Protein AF-A0A5W0UV59-F1 (afdb_monomer_lite)

Structure (mmCIF, N/CA/C/O backbone):
data_AF-A0A5W0UV59-F1
#
_entry.id   AF-A0A5W0UV59-F1
#
loop_
_atom_site.group_PDB
_atom_site.id
_atom_site.type_symbol
_atom_site.label_atom_id
_atom_site.label_alt_id
_atom_site.label_comp_id
_atom_site.label_asym_id
_atom_site.label_entity_id
_atom_site.label_seq_id
_atom_site.pdbx_PDB_ins_code
_atom_site.Cartn_x
_atom_site.Cartn_y
_atom_site.Cartn_z
_atom_site.occupancy
_atom_site.B_iso_or_equiv
_atom_site.auth_seq_id
_atom_site.auth_comp_id
_atom_site.auth_asym_id
_atom_site.auth_atom_id
_atom_site.pdbx_PDB_model_num
ATOM 1 N N . MET A 1 1 ? -5.270 -0.831 1.454 1.00 84.56 1 MET A N 1
ATOM 2 C CA . MET A 1 1 ? -4.755 -1.952 0.632 1.00 84.56 1 MET A CA 1
ATOM 3 C C . MET A 1 1 ? -5.073 -1.790 -0.849 1.00 84.56 1 MET A C 1
ATOM 5 O O . MET A 1 1 ? -4.126 -1.659 -1.609 1.00 84.56 1 MET A O 1
ATOM 9 N N . LEU A 1 2 ? -6.347 -1.746 -1.270 1.00 88.56 2 LEU A N 1
ATOM 10 C CA . LEU A 1 2 ? -6.721 -1.654 -2.696 1.00 88.56 2 LEU A CA 1
ATOM 11 C C . LEU A 1 2 ? -6.018 -0.498 -3.432 1.00 88.56 2 LEU A C 1
ATOM 13 O O . LEU A 1 2 ? -5.393 -0.718 -4.463 1.00 88.56 2 LEU A O 1
ATOM 17 N N . PHE A 1 3 ? -6.036 0.705 -2.852 1.00 89.06 3 PHE A N 1
ATOM 18 C CA . PHE A 1 3 ? -5.343 1.873 -3.408 1.00 89.06 3 PHE A CA 1
ATOM 19 C C . PHE A 1 3 ? -3.828 1.673 -3.556 1.00 89.06 3 PHE A C 1
ATOM 21 O O . PHE A 1 3 ? -3.265 2.062 -4.573 1.00 89.06 3 PHE A O 1
ATOM 28 N N . GLY A 1 4 ? -3.182 1.014 -2.589 1.00 91.88 4 GLY A N 1
ATOM 29 C CA . GLY A 1 4 ? -1.755 0.690 -2.662 1.00 91.88 4 GLY A CA 1
ATOM 30 C C . GLY A 1 4 ? -1.431 -0.271 -3.803 1.00 91.88 4 GLY A C 1
ATOM 31 O O . GLY A 1 4 ? -0.475 -0.047 -4.536 1.00 91.88 4 GLY A O 1
ATOM 32 N N . VAL A 1 5 ? -2.258 -1.304 -3.999 1.00 93.12 5 VAL A N 1
ATOM 33 C CA . VAL A 1 5 ? -2.110 -2.264 -5.108 1.00 93.12 5 VAL A CA 1
ATOM 34 C C . VAL A 1 5 ? -2.312 -1.572 -6.457 1.00 93.12 5 VAL A C 1
ATOM 36 O O . VAL A 1 5 ? -1.495 -1.740 -7.358 1.00 93.12 5 VAL A O 1
ATOM 39 N N . ILE A 1 6 ? -3.365 -0.760 -6.596 1.00 95.12 6 ILE A N 1
ATOM 40 C CA . ILE A 1 6 ? -3.648 -0.029 -7.840 1.00 95.12 6 ILE A CA 1
ATOM 41 C C . ILE A 1 6 ? -2.499 0.929 -8.172 1.00 95.12 6 ILE A C 1
ATOM 43 O O . ILE A 1 6 ? -2.011 0.926 -9.302 1.00 95.12 6 ILE A O 1
ATOM 47 N N . ALA A 1 7 ? -2.034 1.711 -7.193 1.00 93.31 7 ALA A N 1
ATOM 48 C CA . ALA A 1 7 ? -0.915 2.628 -7.376 1.00 93.31 7 ALA A CA 1
ATOM 49 C C . ALA A 1 7 ? 0.360 1.879 -7.785 1.00 93.31 7 ALA A C 1
ATOM 51 O O . ALA A 1 7 ? 1.010 2.261 -8.755 1.00 93.31 7 ALA A O 1
ATOM 52 N N . PHE A 1 8 ? 0.681 0.774 -7.109 1.00 95.75 8 PHE A N 1
ATOM 53 C CA . PHE A 1 8 ? 1.841 -0.052 -7.435 1.00 95.75 8 PHE A CA 1
ATOM 54 C C . PHE A 1 8 ? 1.811 -0.570 -8.871 1.00 95.75 8 PHE A C 1
ATOM 56 O O . PHE A 1 8 ? 2.799 -0.441 -9.593 1.00 95.75 8 PHE A O 1
ATOM 63 N N . LEU A 1 9 ? 0.678 -1.129 -9.304 1.00 96.25 9 LEU A N 1
ATOM 64 C CA . LEU A 1 9 ? 0.522 -1.657 -10.657 1.00 96.25 9 LEU A CA 1
ATOM 65 C C . LEU A 1 9 ? 0.629 -0.548 -11.706 1.00 96.25 9 LEU A C 1
ATOM 67 O O . LEU A 1 9 ? 1.283 -0.733 -12.732 1.00 96.25 9 LEU A O 1
ATOM 71 N N . LEU A 1 10 ? 0.032 0.616 -11.439 1.00 96.62 10 LEU A N 1
ATOM 72 C CA . LEU A 1 10 ? 0.083 1.764 -12.338 1.00 96.62 10 LEU A CA 1
ATOM 73 C C . LEU A 1 10 ? 1.514 2.287 -12.497 1.00 96.62 10 LEU A C 1
ATOM 75 O O . LEU A 1 10 ? 1.997 2.415 -13.620 1.00 96.62 10 LEU A O 1
ATOM 79 N N . PHE A 1 11 ? 2.220 2.521 -11.392 1.00 95.38 11 PHE A N 1
ATOM 80 C CA . PHE A 1 11 ? 3.600 3.001 -11.421 1.00 95.38 11 PHE A CA 1
ATOM 81 C C . PHE A 1 11 ? 4.579 1.961 -11.973 1.00 95.38 11 PHE A C 1
ATOM 83 O O . PHE A 1 11 ? 5.502 2.325 -12.699 1.00 95.38 11 PHE A O 1
ATOM 90 N N . SER A 1 12 ? 4.341 0.672 -11.723 1.00 94.00 12 SER A N 1
ATOM 91 C CA . SER A 1 12 ? 5.109 -0.415 -12.341 1.00 94.00 12 SER A CA 1
ATOM 92 C C . SER A 1 12 ? 4.902 -0.456 -13.857 1.00 94.00 12 SER A C 1
ATOM 94 O O . SER A 1 12 ? 5.864 -0.592 -14.608 1.00 94.00 12 SER A O 1
ATOM 96 N N . LYS A 1 13 ? 3.667 -0.262 -14.338 1.00 94.94 13 LYS A N 1
ATOM 97 C CA . LYS A 1 13 ? 3.379 -0.166 -15.777 1.00 94.94 13 LYS A CA 1
ATOM 98 C C . LYS A 1 13 ? 4.071 1.043 -16.410 1.00 94.94 13 LYS A C 1
ATOM 100 O O . LYS A 1 13 ? 4.683 0.903 -17.465 1.00 94.94 13 LYS A O 1
ATOM 105 N N . VAL A 1 14 ? 4.007 2.209 -15.764 1.00 93.38 14 VAL A N 1
ATOM 106 C CA . VAL A 1 14 ? 4.697 3.429 -16.220 1.00 93.38 14 VAL A CA 1
ATOM 107 C C . VAL A 1 14 ? 6.214 3.217 -16.253 1.00 93.38 14 VAL A C 1
ATOM 109 O O . VAL A 1 14 ? 6.856 3.562 -17.239 1.00 93.38 14 VAL A O 1
ATOM 112 N N . SER A 1 15 ? 6.775 2.573 -15.227 1.00 92.94 15 SER A N 1
ATOM 113 C CA . SER A 1 15 ? 8.191 2.200 -15.152 1.00 92.94 15 SER A CA 1
ATOM 114 C C . SER A 1 15 ? 8.615 1.307 -16.329 1.00 92.94 15 SER A C 1
ATOM 116 O O . SER A 1 15 ? 9.617 1.584 -16.986 1.00 92.94 15 SER A O 1
ATOM 118 N N . ILE A 1 16 ? 7.812 0.295 -16.678 1.00 92.81 16 ILE A N 1
ATOM 119 C CA . ILE A 1 16 ? 8.064 -0.563 -17.849 1.00 92.81 16 ILE A CA 1
ATOM 120 C C . ILE A 1 16 ? 8.013 0.250 -19.152 1.00 92.81 16 ILE A C 1
ATOM 122 O O . ILE A 1 16 ? 8.889 0.089 -20.001 1.00 92.81 16 ILE A O 1
ATOM 126 N N . MET A 1 17 ? 7.032 1.147 -19.305 1.00 93.31 17 MET A N 1
ATOM 127 C CA . MET A 1 17 ? 6.905 2.004 -20.494 1.00 93.31 17 MET A CA 1
ATOM 128 C C . MET A 1 17 ? 8.071 2.991 -20.656 1.00 93.31 17 MET A C 1
ATOM 130 O O . MET A 1 17 ? 8.410 3.350 -21.779 1.00 93.31 17 MET A O 1
ATOM 134 N N . LEU A 1 18 ? 8.695 3.413 -19.555 1.00 91.56 18 LEU A N 1
ATOM 135 C CA . LEU A 1 18 ? 9.828 4.344 -19.539 1.00 91.56 18 LEU A CA 1
ATOM 136 C C . LEU A 1 18 ? 11.161 3.719 -19.997 1.00 91.56 18 LEU A C 1
ATOM 138 O O . LEU A 1 18 ? 12.114 4.455 -20.268 1.00 91.56 18 LEU A O 1
ATOM 142 N N . GLY A 1 19 ? 11.249 2.390 -20.124 1.00 85.75 19 GLY A N 1
ATOM 143 C CA . GLY A 1 19 ? 12.385 1.713 -20.759 1.00 85.75 19 GLY A CA 1
ATOM 144 C C . GLY A 1 19 ? 13.721 1.911 -20.029 1.00 85.75 19 GLY A C 1
ATOM 145 O O . GLY A 1 19 ? 13.900 1.417 -18.924 1.00 85.75 19 GLY A O 1
ATOM 146 N N . THR A 1 20 ? 14.692 2.576 -20.661 1.00 79.69 20 THR A N 1
ATOM 147 C CA . THR A 1 20 ? 16.043 2.825 -20.104 1.00 79.69 20 THR A CA 1
ATOM 148 C C . THR A 1 20 ? 16.237 4.250 -19.583 1.00 79.69 20 THR A C 1
ATOM 150 O O . THR A 1 20 ? 17.352 4.643 -19.245 1.00 79.69 20 THR A O 1
ATOM 153 N N . THR A 1 21 ? 15.170 5.047 -19.510 1.00 82.31 21 THR A N 1
ATOM 154 C CA . THR A 1 21 ? 15.256 6.384 -18.913 1.00 82.31 21 THR A CA 1
ATOM 155 C C . THR A 1 21 ? 15.513 6.281 -17.408 1.00 82.31 21 THR A C 1
ATOM 157 O O . THR A 1 21 ? 14.962 5.409 -16.738 1.00 82.31 21 THR A O 1
ATOM 160 N N . GLY A 1 22 ? 16.296 7.208 -16.844 1.00 80.62 22 GLY A N 1
ATOM 161 C CA . GLY A 1 22 ? 16.555 7.250 -15.393 1.00 80.62 22 GLY A CA 1
ATOM 162 C C . GLY A 1 22 ? 15.287 7.390 -14.533 1.00 80.62 22 GLY A C 1
ATOM 163 O O . GLY A 1 22 ? 15.296 7.090 -13.344 1.00 80.62 22 GLY A O 1
ATOM 164 N N . TRP A 1 23 ? 14.164 7.782 -15.141 1.00 89.50 23 TRP A N 1
ATOM 165 C CA . TRP A 1 23 ? 12.854 7.867 -14.495 1.00 89.50 23 TRP A CA 1
ATOM 166 C C . TRP A 1 23 ? 12.196 6.510 -14.235 1.00 89.50 23 TRP A C 1
ATOM 168 O O . TRP A 1 23 ? 11.302 6.430 -13.393 1.00 89.50 23 TRP A O 1
ATOM 178 N N . LYS A 1 24 ? 12.636 5.439 -14.909 1.00 91.25 24 LYS A N 1
ATOM 179 C CA . LYS A 1 24 ? 12.108 4.086 -14.705 1.00 91.25 24 LYS A CA 1
ATOM 180 C C . LYS A 1 24 ? 12.186 3.663 -13.239 1.00 91.25 24 LYS A C 1
ATOM 182 O O . LYS A 1 24 ? 11.175 3.233 -12.673 1.00 91.25 24 LYS A O 1
ATOM 187 N N . ASP A 1 25 ? 13.366 3.793 -12.642 1.00 91.50 25 ASP A N 1
ATOM 188 C CA . ASP A 1 25 ? 13.618 3.336 -11.275 1.00 91.50 25 ASP A CA 1
ATOM 189 C C . ASP A 1 25 ? 12.896 4.227 -10.264 1.00 91.50 25 ASP A C 1
ATOM 191 O O . ASP A 1 25 ? 12.306 3.731 -9.308 1.00 91.50 25 ASP A O 1
ATOM 195 N N . VAL A 1 26 ? 12.834 5.536 -10.532 1.00 93.62 26 VAL A N 1
ATOM 196 C CA . VAL A 1 26 ? 12.071 6.494 -9.721 1.00 93.62 26 VAL A CA 1
ATOM 197 C C . VAL A 1 26 ? 10.587 6.126 -9.697 1.00 93.62 26 VAL A C 1
ATOM 199 O O . VAL A 1 26 ? 9.994 6.038 -8.623 1.00 93.62 26 VAL A O 1
ATOM 202 N N . CYS A 1 27 ? 9.980 5.850 -10.855 1.00 93.38 27 CYS A N 1
ATOM 203 C CA . CYS A 1 27 ? 8.580 5.432 -10.926 1.00 93.38 27 CYS A CA 1
ATOM 204 C C . CYS A 1 27 ? 8.336 4.119 -10.177 1.00 93.38 27 CYS A C 1
ATOM 206 O O . CYS A 1 27 ? 7.358 4.019 -9.438 1.00 93.38 27 CYS A O 1
ATOM 208 N N . PHE A 1 28 ? 9.228 3.136 -10.315 1.00 92.81 28 PHE A N 1
ATOM 209 C CA . PHE A 1 28 ? 9.107 1.874 -9.588 1.00 92.81 28 PHE A CA 1
ATOM 210 C C . PHE A 1 28 ? 9.187 2.079 -8.068 1.00 92.81 28 PHE A C 1
ATOM 212 O O . PHE A 1 28 ? 8.332 1.587 -7.332 1.00 92.81 28 PHE A O 1
ATOM 219 N N . LEU A 1 29 ? 10.156 2.871 -7.598 1.00 95.25 29 LEU A N 1
ATOM 220 C CA . LEU A 1 29 ? 10.328 3.193 -6.181 1.00 95.25 29 LEU A CA 1
ATOM 221 C C . LEU A 1 29 ? 9.115 3.930 -5.602 1.00 95.25 29 LEU A C 1
ATOM 223 O O . LEU A 1 29 ? 8.674 3.594 -4.503 1.00 95.25 29 LEU A O 1
ATOM 227 N N . ILE A 1 30 ? 8.529 4.876 -6.343 1.00 95.81 30 ILE A N 1
ATOM 228 C CA . ILE A 1 30 ? 7.285 5.554 -5.943 1.00 95.81 30 ILE A CA 1
ATOM 229 C C . ILE A 1 30 ? 6.144 4.542 -5.804 1.00 95.81 30 ILE A C 1
ATOM 231 O O . ILE A 1 30 ? 5.420 4.562 -4.808 1.00 95.81 30 ILE A O 1
ATOM 235 N N . GLY A 1 31 ? 6.005 3.622 -6.763 1.00 94.94 31 GLY A N 1
ATOM 236 C CA . GLY A 1 31 ? 5.018 2.545 -6.694 1.00 94.94 31 GLY A CA 1
ATOM 237 C C . GLY A 1 31 ? 5.182 1.689 -5.436 1.00 94.94 31 GLY A C 1
ATOM 238 O O . GLY A 1 31 ? 4.209 1.464 -4.714 1.00 94.94 31 GLY A O 1
ATOM 239 N N . CYS A 1 32 ? 6.409 1.252 -5.142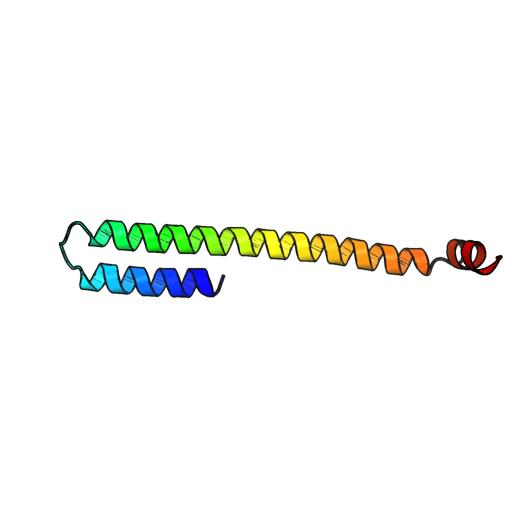 1.00 95.38 32 CYS A N 1
ATOM 240 C CA . CYS A 1 32 ? 6.737 0.484 -3.938 1.00 95.38 32 CYS A CA 1
ATOM 241 C C . CYS A 1 32 ? 6.423 1.260 -2.654 1.00 95.38 32 CYS A C 1
ATOM 243 O O . CYS A 1 32 ? 5.836 0.707 -1.724 1.00 95.38 32 CYS A O 1
ATOM 245 N N . TYR A 1 33 ? 6.780 2.544 -2.602 1.00 95.69 33 TYR A N 1
ATOM 246 C CA . TYR A 1 33 ? 6.509 3.397 -1.450 1.00 95.69 33 TYR A CA 1
ATOM 247 C C . TYR A 1 33 ? 5.007 3.511 -1.176 1.00 95.69 33 TYR A C 1
ATOM 249 O O . TYR A 1 33 ? 4.561 3.275 -0.053 1.00 95.69 33 TYR A O 1
ATOM 257 N N . LEU A 1 34 ? 4.213 3.809 -2.208 1.00 95.44 34 LEU A N 1
ATOM 258 C CA . LEU A 1 34 ? 2.761 3.926 -2.079 1.00 95.44 34 LEU A CA 1
ATOM 259 C C . LEU A 1 34 ? 2.128 2.594 -1.669 1.00 95.44 34 LEU A C 1
ATOM 261 O O . LEU A 1 34 ? 1.235 2.579 -0.820 1.00 95.44 34 LEU A O 1
ATOM 265 N N . PHE A 1 35 ? 2.611 1.474 -2.213 1.00 95.31 35 PHE A N 1
ATOM 266 C CA . PHE A 1 35 ? 2.169 0.148 -1.793 1.00 95.31 35 PHE A CA 1
ATOM 267 C C . PHE A 1 35 ? 2.376 -0.062 -0.295 1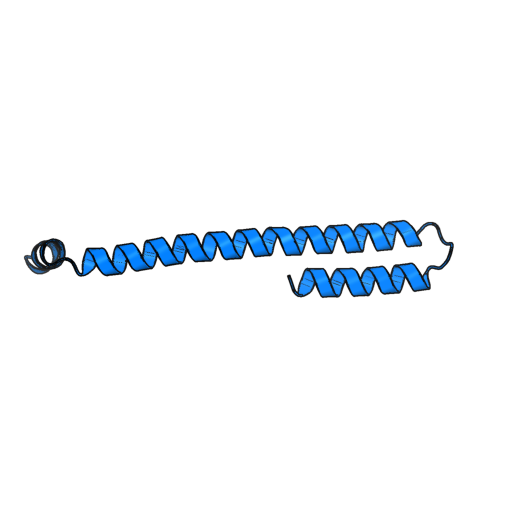.00 95.31 35 PHE A C 1
ATOM 269 O O . PHE A 1 35 ? 1.417 -0.357 0.418 1.00 95.31 35 PHE A O 1
ATOM 276 N N . LEU A 1 36 ? 3.607 0.135 0.183 1.00 95.19 36 LEU A N 1
ATOM 277 C CA . LEU A 1 36 ? 3.963 -0.061 1.585 1.00 95.19 36 LEU A CA 1
ATOM 278 C C . LEU A 1 36 ? 3.167 0.870 2.498 1.00 95.19 36 LEU A C 1
ATOM 280 O O . LEU A 1 36 ? 2.606 0.410 3.491 1.00 95.19 36 LEU A O 1
ATOM 284 N N . TYR A 1 37 ? 3.048 2.147 2.132 1.00 94.88 37 TYR A N 1
ATOM 285 C CA . TYR A 1 37 ? 2.280 3.133 2.887 1.00 94.88 37 TYR A CA 1
ATOM 286 C C . TYR A 1 37 ? 0.823 2.685 3.069 1.00 94.88 37 TYR A C 1
ATOM 288 O O . TYR A 1 37 ? 0.352 2.496 4.192 1.00 94.88 37 TYR A O 1
ATOM 296 N N . PHE A 1 38 ? 0.108 2.421 1.971 1.00 94.75 38 PHE A N 1
ATOM 297 C CA . PHE A 1 38 ? -1.301 2.026 2.035 1.00 94.75 38 PHE A CA 1
ATOM 298 C C . PHE A 1 38 ? -1.524 0.608 2.566 1.00 94.75 38 PHE A C 1
ATOM 300 O O . PHE A 1 38 ? -2.648 0.276 2.952 1.00 94.75 38 PHE A O 1
ATOM 307 N N . PHE A 1 39 ? -0.506 -0.249 2.553 1.00 92.06 39 PHE A N 1
ATOM 308 C CA . PHE A 1 39 ? -0.570 -1.568 3.164 1.00 92.06 39 PHE A CA 1
ATOM 309 C C . PHE A 1 39 ? -0.464 -1.463 4.687 1.00 92.06 39 PHE A C 1
ATOM 311 O O . PHE A 1 39 ? -1.381 -1.892 5.387 1.00 92.06 39 PHE A O 1
ATOM 318 N N . ILE A 1 40 ? 0.584 -0.807 5.195 1.00 92.81 40 ILE A N 1
ATOM 319 C CA . ILE A 1 40 ? 0.830 -0.638 6.633 1.00 92.81 40 ILE A CA 1
ATOM 320 C C . ILE A 1 40 ? -0.332 0.101 7.299 1.00 92.81 40 ILE A C 1
ATOM 322 O O . ILE A 1 40 ? -0.872 -0.388 8.289 1.00 92.81 40 ILE A O 1
ATO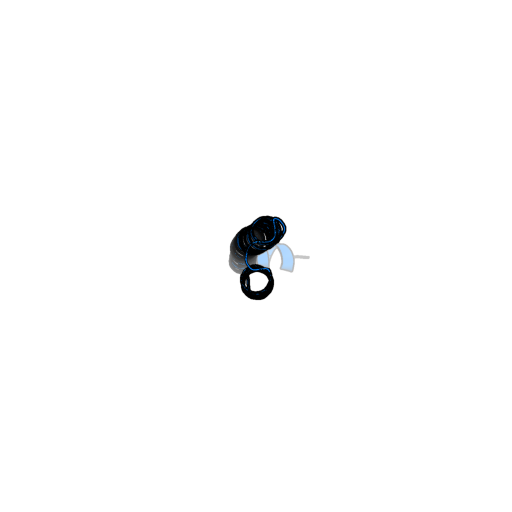M 326 N N . PHE A 1 41 ? -0.785 1.225 6.735 1.00 91.50 41 PHE A N 1
ATOM 327 C CA . PHE A 1 41 ? -1.902 1.978 7.316 1.00 91.50 41 PHE A CA 1
ATOM 328 C C . PHE A 1 41 ? -3.198 1.166 7.375 1.00 91.50 41 PHE A C 1
ATOM 330 O O . PHE A 1 41 ? -3.932 1.264 8.351 1.00 91.50 41 PHE A O 1
ATOM 337 N N . SER A 1 42 ? -3.471 0.316 6.381 1.00 92.19 42 SER A N 1
ATOM 338 C CA . SER A 1 42 ? -4.644 -0.566 6.431 1.00 92.19 42 SER A CA 1
ATOM 339 C C . SER A 1 42 ? -4.522 -1.672 7.476 1.00 92.19 42 SER A C 1
ATOM 341 O O . SER A 1 42 ? -5.529 -2.055 8.066 1.00 92.19 42 SER A O 1
ATOM 343 N N . LEU A 1 43 ? -3.315 -2.192 7.718 1.00 91.62 43 LEU A N 1
ATOM 344 C CA . LEU A 1 43 ? -3.094 -3.152 8.799 1.00 91.62 43 LEU A CA 1
ATOM 345 C C . LEU A 1 43 ? -3.310 -2.501 10.166 1.00 91.62 43 LEU A C 1
ATOM 347 O O . LEU A 1 43 ? -3.978 -3.090 11.014 1.00 91.62 43 LEU A O 1
ATOM 351 N N . ILE A 1 44 ? -2.791 -1.285 10.355 1.00 92.38 44 ILE A N 1
ATOM 352 C CA . ILE A 1 44 ? -2.991 -0.506 11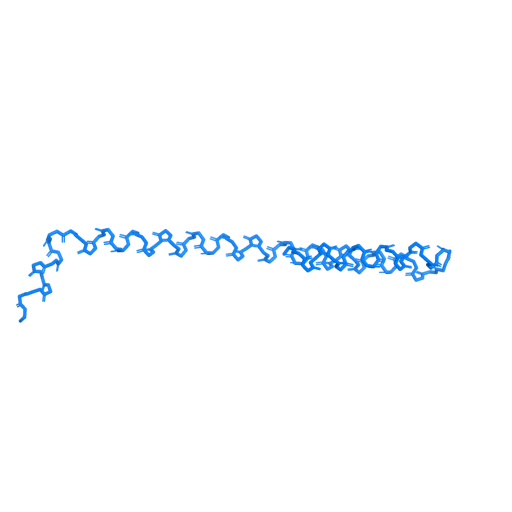.582 1.00 92.38 44 ILE A CA 1
ATOM 353 C C . ILE A 1 44 ? -4.483 -0.250 11.799 1.00 92.38 44 ILE A C 1
ATOM 355 O O . ILE A 1 44 ? -5.002 -0.569 12.865 1.00 92.38 44 ILE A O 1
ATOM 359 N N . ASP A 1 45 ? -5.185 0.256 10.786 1.00 91.31 45 ASP A N 1
ATOM 360 C CA . ASP A 1 45 ? -6.615 0.558 10.875 1.00 91.31 45 ASP A CA 1
ATOM 361 C C . ASP A 1 45 ? -7.448 -0.697 11.194 1.00 91.31 45 ASP A C 1
ATOM 363 O O . ASP A 1 45 ? -8.290 -0.696 12.091 1.00 91.31 45 ASP A O 1
ATOM 367 N N . SER A 1 46 ? -7.131 -1.832 10.560 1.00 92.19 46 SER A N 1
ATOM 368 C CA . SER A 1 46 ? -7.775 -3.112 10.870 1.00 92.19 46 SER A CA 1
ATOM 369 C C . SER A 1 46 ? -7.507 -3.576 12.306 1.00 92.19 46 SER A C 1
ATOM 371 O O . SER A 1 46 ? -8.421 -4.067 12.975 1.00 92.19 46 SER A O 1
ATOM 373 N N . ALA A 1 47 ? -6.278 -3.417 12.804 1.00 92.31 47 ALA A N 1
ATOM 374 C CA . ALA A 1 47 ? -5.930 -3.768 14.178 1.00 92.31 47 ALA A CA 1
ATOM 375 C C . ALA A 1 47 ? -6.670 -2.881 15.191 1.00 92.31 47 ALA A C 1
ATOM 377 O O . ALA A 1 47 ? -7.256 -3.394 16.145 1.00 92.31 47 ALA A O 1
ATOM 378 N N . VAL A 1 48 ? -6.717 -1.569 14.951 1.00 91.88 48 VAL A N 1
ATOM 379 C CA . VAL A 1 48 ? -7.457 -0.612 15.786 1.00 91.88 48 VAL A CA 1
ATOM 380 C C . VAL A 1 48 ? -8.951 -0.934 15.781 1.00 91.88 48 VAL A C 1
ATOM 382 O O . VAL A 1 48 ? -9.569 -0.973 16.845 1.00 91.88 48 VAL A O 1
ATOM 385 N N . GLY A 1 49 ? -9.530 -1.250 14.621 1.00 89.75 49 GLY A N 1
ATOM 386 C CA . GLY A 1 49 ? -10.928 -1.668 14.509 1.00 89.75 49 GLY A CA 1
ATOM 387 C C . GLY A 1 49 ? -11.242 -2.928 15.324 1.00 89.75 49 GLY A C 1
ATOM 388 O O . GLY A 1 49 ? -12.267 -2.987 16.007 1.00 89.75 49 GLY A O 1
ATOM 389 N N . LYS A 1 50 ? -10.342 -3.919 15.331 1.00 90.38 50 LYS A N 1
ATOM 390 C CA . LYS A 1 50 ? -10.480 -5.134 16.156 1.00 90.38 50 LYS A CA 1
ATOM 391 C C . LYS A 1 50 ? -10.401 -4.844 17.653 1.00 90.38 50 LYS A C 1
ATOM 393 O O . LYS A 1 50 ? -11.205 -5.364 18.417 1.00 90.38 50 LYS A O 1
ATOM 398 N N . ILE A 1 51 ? -9.470 -3.994 18.079 1.00 89.06 51 ILE A N 1
ATOM 399 C CA . ILE A 1 51 ? -9.346 -3.603 19.491 1.00 89.06 51 ILE A CA 1
ATOM 400 C C . ILE A 1 51 ? -10.586 -2.820 19.938 1.00 89.06 51 ILE A C 1
ATOM 402 O O . ILE A 1 51 ? -11.157 -3.095 20.991 1.00 89.06 51 ILE A O 1
ATOM 406 N N . SER A 1 52 ? -11.043 -1.874 19.118 1.00 86.56 52 SER A N 1
ATOM 407 C CA . SER A 1 52 ? -12.229 -1.070 19.409 1.00 86.56 52 SER A CA 1
ATOM 408 C C . SER A 1 52 ? -13.491 -1.931 19.500 1.00 86.56 52 SER A C 1
ATOM 410 O O . SER A 1 52 ? -14.237 -1.825 20.472 1.00 86.56 52 SER A O 1
ATOM 412 N N . SER A 1 53 ? -13.700 -2.842 18.543 1.00 87.31 53 SER A N 1
ATOM 413 C CA . SER A 1 53 ? -14.829 -3.783 18.581 1.00 87.31 53 SER A CA 1
ATOM 414 C C . SER A 1 53 ? -14.770 -4.710 19.794 1.00 87.31 53 SER A C 1
ATOM 416 O O . SER A 1 53 ? -15.783 -4.854 20.472 1.00 87.31 53 SER A O 1
ATOM 418 N N . PHE A 1 54 ? -13.591 -5.230 20.150 1.00 85.88 54 PHE A N 1
ATOM 419 C CA . PHE A 1 54 ? -13.404 -6.004 21.378 1.00 85.88 54 PHE A CA 1
ATOM 420 C C . PHE A 1 54 ? -13.810 -5.212 22.630 1.00 85.88 54 PHE A C 1
ATOM 422 O O . PHE A 1 54 ? -14.579 -5.708 23.450 1.00 85.88 54 PHE A O 1
ATOM 429 N N . HIS A 1 55 ? -13.362 -3.959 22.772 1.00 82.88 55 HIS A N 1
ATOM 430 C CA . HIS A 1 55 ? -13.756 -3.116 23.906 1.00 82.88 55 HIS A CA 1
ATOM 431 C C . HIS A 1 55 ? -15.258 -2.812 23.923 1.00 82.88 55 HIS A C 1
ATOM 433 O O . HIS A 1 55 ? -15.877 -2.819 24.989 1.00 82.88 55 HIS A O 1
ATOM 439 N N . GLN A 1 56 ? -15.862 -2.551 22.761 1.00 84.94 56 GLN A N 1
ATOM 440 C CA . GLN A 1 56 ? -17.301 -2.315 22.655 1.00 84.94 56 GLN A CA 1
ATOM 441 C C . GLN A 1 56 ? -18.114 -3.559 23.025 1.00 84.94 56 GLN A C 1
ATOM 443 O O . GLN A 1 56 ? -19.123 -3.442 23.722 1.00 84.94 56 GLN A O 1
ATOM 448 N N . GLU A 1 57 ? -17.687 -4.736 22.579 1.00 85.06 57 GLU A N 1
ATOM 449 C CA . GLU A 1 57 ? -18.328 -6.012 22.886 1.00 85.06 57 GLU A CA 1
ATOM 450 C C . GLU A 1 57 ? -18.194 -6.350 24.372 1.00 85.06 57 GLU A C 1
ATOM 452 O O . GLU A 1 57 ? -19.202 -6.567 25.044 1.00 85.06 57 GLU A O 1
ATOM 457 N N . TYR A 1 58 ? -16.991 -6.221 24.933 1.00 79.44 58 TYR A N 1
ATOM 458 C CA . TYR A 1 58 ? -16.746 -6.418 26.360 1.00 79.44 58 TYR A CA 1
ATOM 459 C C . TYR A 1 58 ? -17.573 -5.466 27.240 1.00 79.44 58 TYR A C 1
ATOM 461 O O . TYR A 1 5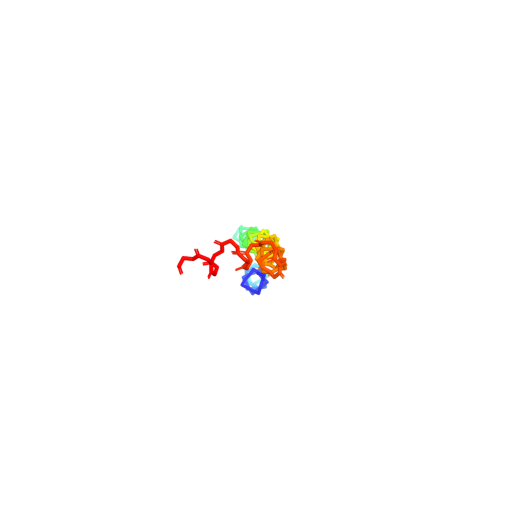8 ? -18.131 -5.877 28.262 1.00 79.44 58 TYR A O 1
ATOM 469 N N . ASN A 1 59 ? -17.713 -4.195 26.849 1.00 77.12 59 ASN A N 1
ATOM 470 C CA . ASN A 1 59 ? -18.574 -3.250 27.563 1.00 77.12 59 ASN A CA 1
ATOM 471 C C . ASN A 1 59 ? -20.059 -3.620 27.444 1.00 77.12 59 ASN A C 1
ATOM 473 O O . ASN A 1 59 ? -20.775 -3.564 28.444 1.00 77.12 59 ASN A O 1
ATOM 477 N N . LYS A 1 60 ? -20.535 -4.037 26.264 1.00 77.44 60 LYS A N 1
ATOM 478 C CA . LYS A 1 60 ? -21.918 -4.513 26.081 1.00 77.44 60 LYS A CA 1
ATOM 479 C C . LYS A 1 60 ? -22.220 -5.734 26.949 1.00 77.44 60 LYS A C 1
ATOM 481 O O . LYS A 1 60 ? -23.303 -5.811 27.527 1.00 77.44 60 LYS A O 1
ATOM 486 N N . GLU A 1 61 ? -21.285 -6.668 27.070 1.00 73.50 61 GLU A N 1
ATOM 487 C CA . GLU A 1 61 ? -21.434 -7.847 27.925 1.00 73.50 61 GLU A CA 1
ATOM 488 C C . GLU A 1 61 ? -21.395 -7.501 29.418 1.00 73.50 61 GLU A C 1
ATOM 490 O O . GLU A 1 61 ? -22.182 -8.039 30.198 1.00 73.50 61 GLU A O 1
ATOM 495 N N . ASN A 1 62 ? -20.555 -6.551 29.837 1.00 64.50 62 ASN A N 1
ATOM 496 C CA . ASN A 1 62 ? -20.499 -6.130 31.238 1.00 64.50 62 ASN A CA 1
ATOM 497 C C . ASN A 1 62 ? -21.691 -5.259 31.662 1.00 64.50 62 ASN A C 1
ATOM 499 O O . ASN A 1 62 ? -22.145 -5.393 32.794 1.00 64.50 62 ASN A O 1
ATOM 503 N N . ILE A 1 63 ? -22.268 -4.441 30.774 1.00 57.94 63 ILE A N 1
ATOM 504 C CA . ILE A 1 63 ? -23.519 -3.703 31.046 1.00 57.94 63 ILE A CA 1
ATOM 505 C C . ILE A 1 63 ? -24.706 -4.666 31.232 1.00 57.94 63 ILE A C 1
ATOM 507 O O . ILE A 1 63 ? -25.635 -4.370 31.982 1.00 57.94 63 ILE A O 1
ATOM 511 N N . LYS A 1 64 ? -24.667 -5.853 30.608 1.00 56.50 64 LYS A N 1
ATOM 512 C CA . LYS A 1 64 ? -25.663 -6.917 30.820 1.00 56.50 64 LYS A CA 1
ATOM 513 C C . LYS A 1 64 ? -25.510 -7.641 32.164 1.00 56.50 64 LYS A C 1
ATOM 515 O O . LYS A 1 64 ? -26.384 -8.441 32.501 1.00 56.50 64 LYS A O 1
ATOM 520 N N . LYS A 1 65 ? -24.459 -7.378 32.957 1.00 59.66 65 LYS A N 1
ATOM 521 C CA . LYS A 1 65 ? -24.344 -7.958 34.302 1.00 59.66 65 LYS A CA 1
ATOM 522 C C . LYS A 1 65 ? -25.454 -7.394 35.207 1.00 59.66 65 LYS A C 1
ATOM 524 O O . LYS A 1 65 ? -25.602 -6.171 35.290 1.00 59.66 65 LYS A O 1
ATOM 529 N N . PRO A 1 66 ? -26.199 -8.251 35.936 1.00 58.34 66 PRO A N 1
ATOM 530 C CA . PRO A 1 66 ? -27.354 -7.848 36.752 1.00 58.34 66 PRO A CA 1
ATOM 531 C C . PRO A 1 66 ? -27.059 -6.706 37.734 1.00 58.34 66 PRO A C 1
ATOM 533 O O . PRO A 1 66 ? -27.920 -5.876 38.011 1.00 58.34 66 PRO A O 1
ATOM 536 N N . PHE A 1 67 ? -25.817 -6.641 38.221 1.00 58.09 67 PHE A N 1
ATOM 537 C CA . PHE A 1 67 ? -25.366 -5.663 39.204 1.00 58.09 67 PHE A CA 1
ATOM 538 C C . PHE A 1 67 ? -25.432 -4.210 38.698 1.00 58.09 67 PHE A C 1
ATOM 540 O O . PHE A 1 67 ? -25.901 -3.336 39.418 1.00 58.09 67 PHE A O 1
ATOM 547 N N . LEU A 1 68 ? -25.037 -3.943 37.446 1.00 55.81 68 LEU A N 1
ATOM 548 C CA . LEU A 1 68 ? -25.081 -2.591 36.864 1.00 55.81 68 LEU A CA 1
ATOM 549 C C . LEU A 1 68 ? -26.498 -2.185 36.442 1.00 55.81 68 LEU A C 1
ATOM 551 O O . LEU A 1 68 ? -26.873 -1.022 36.586 1.00 55.81 68 LEU A O 1
ATOM 555 N N . LYS A 1 69 ? -27.312 -3.146 35.988 1.00 55.97 69 LYS A N 1
ATOM 556 C CA . LYS A 1 69 ? -28.727 -2.915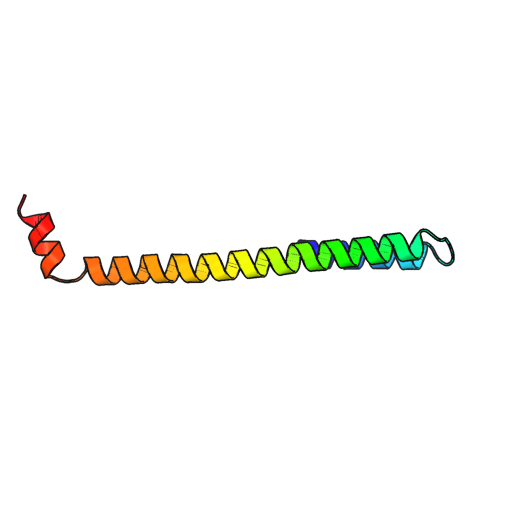 35.665 1.00 55.97 69 LYS A CA 1
ATOM 557 C C . LYS A 1 69 ? -29.519 -2.470 36.901 1.00 55.97 69 LYS A C 1
ATOM 559 O O . LYS A 1 69 ? -30.302 -1.529 36.808 1.00 55.97 69 LYS A O 1
ATOM 564 N N . ASN A 1 70 ? -29.252 -3.083 38.055 1.00 57.34 70 ASN A N 1
ATOM 565 C CA . ASN A 1 70 ? -29.851 -2.680 39.329 1.00 57.34 70 ASN A CA 1
ATOM 566 C C . ASN A 1 70 ? -29.297 -1.349 39.857 1.00 57.34 70 ASN A C 1
ATOM 568 O O . ASN A 1 70 ? -30.015 -0.647 40.552 1.00 57.34 70 ASN A O 1
ATOM 572 N N . PHE A 1 71 ? -28.058 -0.973 39.525 1.00 61.50 71 PHE A N 1
ATOM 573 C CA . PHE A 1 71 ? -27.480 0.306 39.957 1.00 61.50 71 PHE A CA 1
ATOM 574 C C . PHE A 1 71 ? -28.011 1.505 39.150 1.00 61.50 71 PHE A C 1
ATOM 576 O O . PHE A 1 71 ? -28.185 2.590 39.694 1.00 61.50 71 PHE A O 1
ATOM 583 N N . ILE A 1 72 ? -28.288 1.314 37.855 1.00 60.75 72 ILE A N 1
ATOM 584 C CA . ILE A 1 72 ? -28.816 2.363 36.963 1.00 60.75 72 ILE A CA 1
ATOM 585 C C . ILE A 1 72 ? -30.349 2.461 37.048 1.00 60.75 72 ILE A C 1
ATOM 587 O O . ILE A 1 72 ? -30.888 3.558 36.954 1.00 60.75 72 ILE A O 1
ATOM 591 N N . GLY A 1 73 ? -31.051 1.339 37.245 1.00 56.88 73 GLY A N 1
ATOM 592 C CA . GLY A 1 73 ? -32.516 1.294 37.337 1.00 56.88 73 GLY A CA 1
ATOM 593 C C . GLY A 1 73 ? -33.109 1.733 38.681 1.00 56.88 73 GLY A C 1
ATOM 594 O O . GLY A 1 73 ? -34.325 1.814 38.783 1.00 56.88 73 GLY A O 1
ATOM 595 N N . ASN A 1 74 ? -32.277 2.009 39.693 1.00 52.91 74 ASN A N 1
ATOM 596 C CA . ASN A 1 74 ? -32.705 2.483 41.019 1.00 52.91 74 ASN A CA 1
ATOM 597 C C . ASN A 1 74 ? -32.581 4.013 41.190 1.00 52.91 74 ASN A C 1
ATOM 599 O O . ASN A 1 74 ? -32.376 4.493 42.306 1.00 52.91 74 ASN A O 1
ATOM 603 N N . ARG A 1 75 ? -32.679 4.783 40.099 1.00 46.59 75 ARG A N 1
ATOM 604 C CA . ARG A 1 75 ? -32.980 6.222 40.168 1.00 46.59 75 ARG A CA 1
ATOM 605 C C . ARG A 1 75 ? -34.439 6.478 39.850 1.00 46.59 75 ARG A C 1
ATOM 607 O O . ARG A 1 75 ? -34.903 5.920 38.833 1.00 46.59 75 ARG A O 1
#

Radius of gyration: 23.96 Å; chains: 1; bounding box: 50×16×62 Å

Foldseek 3Di:
DVQLVVQQVVLQVVLVVCPPDPCSVVSNVRSVVSNVVVVVVVVVVVVVVVVVVVVVVVVVVVCPPVVVVVVVVPD

Secondary structure (DSSP, 8-state):
-HHHHHHHHHHHHHHHHTTTSTHHHHHHHHHHHHHHHHHHHHHHHHHHHHHHHHHHHHHHHHHTSHHHHHHHTT-

pLDDT: mean 84.24, std 13.88, range [46.59, 96.62]

Sequence (75 aa):
MLFGVIAFLLFSKVSIMLGTTGWKDVCFLIGCYLFLYFFIFSLIDSAVGKISSFHQEYNKENIKKPFLKNFIGNR

Organism: Salmonella senftenberg (NCBI:txid28150)